Protein AF-A0A538K4A0-F1 (afdb_monomer)

Foldseek 3Di:
DDDDPPPDPPDQDPVNLQVLFQWKFKWFWADAQDDPDPVDHGGQQKTWTQGCGTPHYDCVVPDSHRPIFIDGDPDRPPHDGGDIDMDRHNDTPDDDD

Secondary structure (DSSP, 8-state):
----------PPPHHHHHHH-SEEEEEEEEEES--S-TTS---TTEEEEEEEEEEE--GGG---TT-EEEEE-SSTTSS-TT-EEEEEES-------

Solvent-accessible surface area (backbone atoms only — not comparable to full-atom values): 5946 Å² total; per-residue (Å²): 140,83,83,80,81,76,80,76,77,80,76,81,48,73,69,55,47,57,72,63,29,60,34,29,31,34,28,33,28,68,39,63,38,35,53,89,40,93,90,45,77,62,40,70,42,23,29,27,30,33,28,71,38,76,78,38,66,59,76,90,69,58,88,54,58,71,40,75,42,42,43,79,48,97,58,64,86,78,64,52,62,72,42,71,47,78,45,73,28,67,70,79,73,76,71,85,132

pLDDT: mean 83.1, std 16.45, range [36.81, 97.81]

Sequence (97 aa):
MSTRRTRASTAETIDDLVRASSLIFTGTVVAVGRSNLRVLEPRENLVLVRVDSGLRVDPSLGDIRGRVLTTETPKVGELPPGTRAVFFTQSWIHAEE

Structure (mmCIF, N/CA/C/O backbone):
data_AF-A0A538K4A0-F1
#
_entry.id   AF-A0A538K4A0-F1
#
loop_
_atom_site.group_PDB
_atom_site.id
_atom_site.type_symbol
_atom_site.label_atom_id
_atom_site.label_alt_id
_atom_site.label_comp_id
_atom_site.label_asym_id
_atom_site.label_entity_id
_atom_site.label_seq_id
_atom_site.pdbx_PDB_ins_code
_atom_site.Cartn_x
_atom_site.Cartn_y
_atom_site.Cartn_z
_atom_site.occupancy
_atom_site.B_iso_or_equiv
_atom_site.auth_seq_id
_atom_site.auth_comp_id
_atom_site.auth_asym_id
_atom_site.auth_atom_id
_atom_site.pdbx_PDB_model_num
ATOM 1 N N . MET A 1 1 ? -2.666 48.373 -9.982 1.00 40.97 1 MET A N 1
ATOM 2 C CA . MET A 1 1 ? -2.949 47.255 -10.910 1.00 40.97 1 MET A CA 1
ATOM 3 C C . MET A 1 1 ? -2.040 46.100 -10.515 1.00 40.97 1 MET A C 1
ATOM 5 O O . MET A 1 1 ? -0.858 46.144 -10.810 1.00 40.97 1 MET A O 1
ATOM 9 N N . SER A 1 2 ? -2.543 45.170 -9.699 1.00 37.69 2 SER A N 1
ATOM 10 C CA . SER A 1 2 ? -1.743 44.087 -9.113 1.00 37.69 2 SER A CA 1
ATOM 11 C C . SER A 1 2 ? -2.041 42.795 -9.865 1.00 37.69 2 SER A C 1
ATOM 13 O O . SER A 1 2 ? -3.145 42.259 -9.774 1.00 37.69 2 SER A O 1
ATOM 15 N N . THR A 1 3 ? -1.089 42.334 -10.671 1.00 44.59 3 THR A N 1
ATOM 16 C CA . THR A 1 3 ? -1.214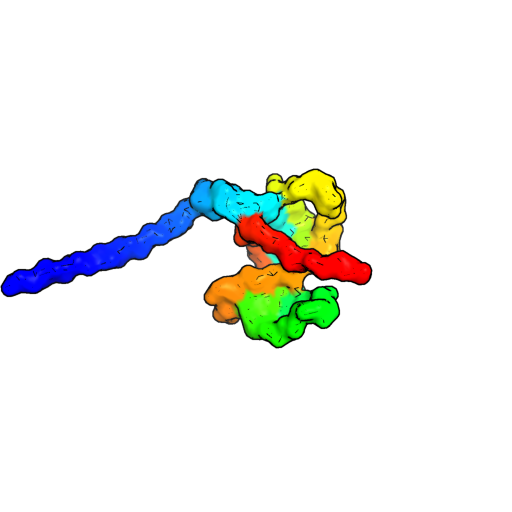 41.103 -11.452 1.00 44.59 3 THR A CA 1
ATOM 17 C C . THR A 1 3 ? -1.002 39.919 -10.511 1.00 44.59 3 THR A C 1
ATOM 19 O O . THR A 1 3 ? 0.127 39.599 -10.137 1.00 44.59 3 THR A O 1
ATOM 22 N N . ARG A 1 4 ? -2.093 39.268 -10.088 1.00 47.56 4 ARG A N 1
ATOM 23 C CA . ARG A 1 4 ? -2.029 37.980 -9.385 1.00 47.56 4 ARG A CA 1
ATOM 24 C C . ARG A 1 4 ? -1.380 36.955 -10.317 1.00 47.56 4 ARG A C 1
ATOM 26 O O . ARG A 1 4 ? -1.986 36.526 -11.291 1.00 47.56 4 ARG A O 1
ATOM 33 N N . ARG A 1 5 ? -0.148 36.550 -10.004 1.00 50.28 5 ARG A N 1
ATOM 34 C CA . ARG A 1 5 ? 0.443 35.311 -10.519 1.00 50.28 5 ARG A CA 1
ATOM 35 C C . ARG A 1 5 ? -0.322 34.142 -9.900 1.00 50.28 5 ARG A C 1
ATOM 37 O O . ARG A 1 5 ? -0.091 33.789 -8.747 1.00 50.28 5 ARG A O 1
ATOM 44 N N . THR A 1 6 ? -1.261 33.576 -10.645 1.00 50.94 6 THR A N 1
ATOM 45 C CA . THR A 1 6 ? -1.901 32.304 -10.304 1.00 50.94 6 THR A CA 1
ATOM 46 C C . THR A 1 6 ? -0.814 31.226 -10.265 1.00 50.94 6 THR A C 1
ATOM 48 O O . THR A 1 6 ? -0.207 30.932 -11.292 1.00 50.94 6 THR A O 1
ATOM 51 N N . ARG A 1 7 ? -0.515 30.662 -9.085 1.00 44.59 7 ARG A N 1
ATOM 52 C CA . ARG A 1 7 ? 0.264 29.417 -8.976 1.00 44.59 7 ARG A CA 1
ATOM 53 C C . ARG A 1 7 ? -0.560 28.319 -9.648 1.00 44.59 7 ARG A C 1
ATOM 55 O O . ARG A 1 7 ? -1.544 27.868 -9.074 1.00 44.59 7 ARG A O 1
ATOM 62 N N . ALA A 1 8 ? -0.189 27.922 -10.860 1.00 47.03 8 ALA A N 1
ATOM 63 C CA . ALA A 1 8 ? -0.660 26.670 -11.429 1.00 47.03 8 ALA A CA 1
ATOM 64 C C . ALA A 1 8 ? -0.032 25.534 -10.606 1.00 47.03 8 ALA A C 1
ATOM 66 O O . ALA A 1 8 ? 1.186 25.373 -10.602 1.00 47.03 8 ALA A O 1
ATOM 67 N N . SER A 1 9 ? -0.840 24.802 -9.843 1.00 50.31 9 SER A N 1
ATOM 68 C CA . SER A 1 9 ? -0.436 23.525 -9.260 1.00 50.31 9 SER A CA 1
ATOM 69 C C . SER A 1 9 ? -0.341 22.514 -10.400 1.00 50.31 9 SER A C 1
ATOM 71 O O . SER A 1 9 ? -1.371 22.118 -10.946 1.00 50.31 9 SER A O 1
ATOM 73 N N . THR A 1 10 ? 0.870 22.141 -10.810 1.00 53.72 10 THR A N 1
ATOM 74 C CA . THR A 1 10 ? 1.076 21.061 -11.780 1.00 53.72 10 THR A CA 1
ATOM 75 C C . THR A 1 10 ? 0.511 19.777 -11.182 1.00 53.72 10 THR A C 1
ATOM 77 O O . THR A 1 10 ? 1.058 19.260 -10.213 1.00 53.72 10 THR A O 1
ATOM 80 N N . ALA A 1 11 ? -0.618 19.299 -11.704 1.00 64.44 11 ALA A N 1
ATOM 81 C CA . ALA A 1 11 ? -1.093 17.960 -11.392 1.00 64.44 11 ALA A CA 1
ATOM 82 C C . ALA A 1 11 ? -0.065 16.968 -11.952 1.00 64.44 11 ALA A C 1
ATOM 84 O O . ALA A 1 11 ? 0.228 17.013 -13.147 1.00 64.44 11 ALA A O 1
ATOM 85 N N . GLU A 1 12 ? 0.518 16.131 -11.095 1.00 76.81 12 GLU A N 1
ATOM 86 C CA . GLU A 1 12 ? 1.426 15.069 -11.534 1.00 76.81 12 GLU A CA 1
ATOM 87 C C . GLU A 1 12 ? 0.688 14.134 -12.494 1.00 7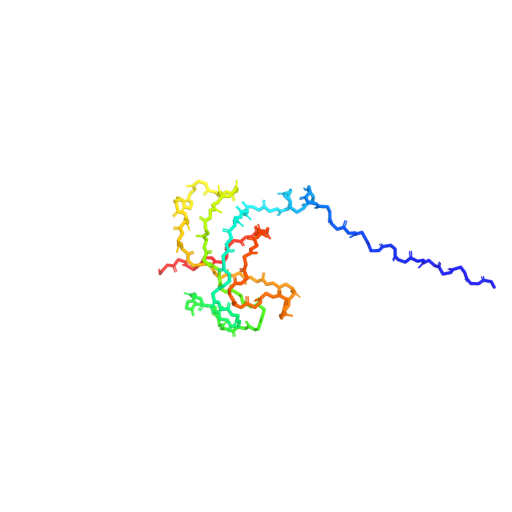6.81 12 GLU A C 1
ATOM 89 O O . GLU A 1 12 ? -0.436 13.698 -12.225 1.00 76.81 12 GLU A O 1
ATOM 94 N N . THR A 1 13 ? 1.307 13.840 -13.635 1.00 90.62 13 THR A N 1
ATOM 95 C CA . THR A 1 13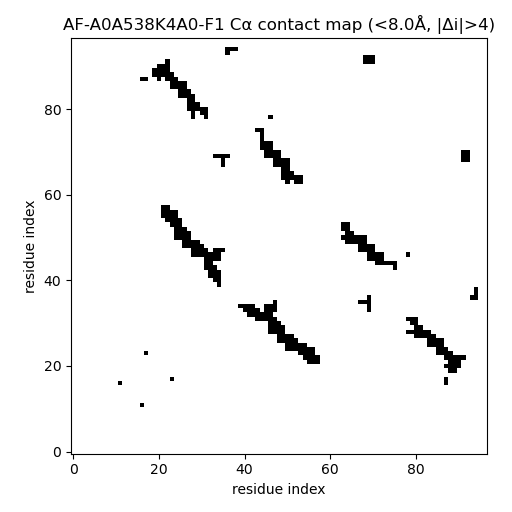 ? 0.759 12.859 -14.574 1.00 90.62 13 THR A CA 1
ATOM 96 C C . THR A 1 13 ? 1.094 11.442 -14.106 1.00 90.62 13 THR A C 1
ATOM 98 O O . THR A 1 13 ? 2.044 11.228 -13.354 1.00 90.62 13 THR A O 1
ATOM 101 N N . ILE A 1 14 ? 0.348 10.438 -14.579 1.00 89.44 14 ILE A N 1
ATOM 102 C CA . ILE A 1 14 ? 0.670 9.025 -14.299 1.00 89.44 14 ILE A CA 1
ATOM 103 C C . ILE A 1 14 ? 2.097 8.693 -14.763 1.00 89.44 14 ILE A C 1
ATOM 105 O O . ILE A 1 14 ? 2.826 7.993 -14.067 1.00 89.44 14 ILE A O 1
ATOM 109 N N . ASP A 1 15 ? 2.518 9.246 -15.898 1.00 92.19 15 ASP A N 1
ATOM 110 C CA . ASP A 1 15 ? 3.870 9.097 -16.434 1.00 92.19 15 ASP A CA 1
ATOM 111 C C . ASP A 1 15 ? 4.951 9.629 -15.481 1.00 92.19 15 ASP A C 1
ATOM 113 O O . ASP A 1 15 ? 6.008 9.009 -15.336 1.00 92.19 15 ASP A O 1
ATOM 117 N N . ASP A 1 16 ? 4.691 10.755 -14.810 1.00 93.25 16 ASP A N 1
ATOM 118 C CA . ASP A 1 16 ? 5.599 11.305 -13.798 1.00 93.25 16 ASP A CA 1
ATOM 119 C C . ASP A 1 16 ? 5.706 10.367 -12.591 1.00 93.25 16 ASP A C 1
ATOM 121 O O . ASP A 1 16 ? 6.815 10.051 -12.151 1.00 93.25 16 ASP A O 1
ATOM 125 N N . LEU A 1 17 ? 4.571 9.840 -12.118 1.00 91.50 17 LEU A N 1
ATOM 126 C CA . LEU A 1 17 ? 4.525 8.887 -11.005 1.00 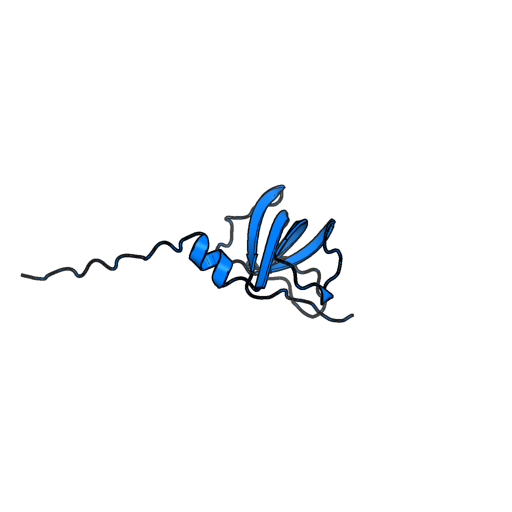91.50 17 LEU A CA 1
ATOM 127 C C . LEU A 1 17 ? 5.262 7.582 -11.335 1.00 91.50 17 LEU A C 1
ATOM 129 O O . LEU A 1 17 ? 6.000 7.060 -10.496 1.00 91.50 17 LEU A O 1
ATOM 133 N N . VAL A 1 18 ? 5.110 7.063 -12.558 1.00 92.94 18 VAL A N 1
ATOM 134 C CA . VAL A 1 18 ? 5.820 5.859 -13.018 1.00 92.94 18 VAL A CA 1
ATOM 135 C C . VAL A 1 18 ? 7.329 6.090 -13.031 1.00 92.94 18 VAL A C 1
ATOM 137 O O . VAL A 1 18 ? 8.074 5.238 -12.549 1.00 92.94 18 VAL A O 1
ATOM 140 N N . ARG A 1 19 ? 7.792 7.233 -13.556 1.00 91.56 19 ARG A N 1
ATOM 141 C CA . ARG A 1 19 ? 9.227 7.561 -13.615 1.00 91.56 19 ARG A CA 1
ATOM 142 C C . ARG A 1 19 ? 9.849 7.750 -12.235 1.00 91.56 19 ARG A C 1
ATOM 144 O O . ARG A 1 19 ? 10.997 7.361 -12.042 1.00 91.56 19 ARG A O 1
ATOM 151 N N . ALA A 1 20 ? 9.110 8.337 -11.297 1.00 90.75 20 ALA A N 1
ATOM 152 C CA . ALA A 1 20 ? 9.586 8.580 -9.938 1.00 90.75 20 ALA A CA 1
ATOM 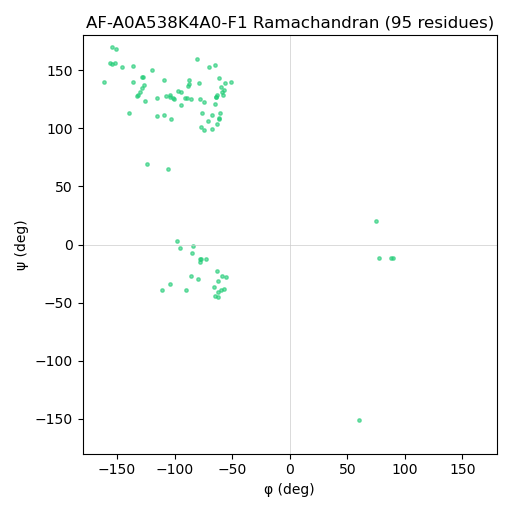153 C C . ALA A 1 20 ? 9.568 7.326 -9.043 1.00 90.75 20 ALA A C 1
ATOM 155 O O . ALA A 1 20 ? 10.177 7.333 -7.975 1.00 90.75 20 ALA A O 1
ATOM 156 N N . SER A 1 21 ? 8.873 6.259 -9.451 1.00 91.44 21 SER A N 1
ATOM 157 C CA . SER A 1 21 ? 8.680 5.066 -8.624 1.00 91.44 21 SER A CA 1
ATOM 158 C C . SER A 1 21 ? 9.716 3.981 -8.906 1.00 91.44 21 SER A C 1
ATOM 160 O O . SER A 1 21 ? 9.911 3.553 -10.045 1.00 91.44 21 SER A O 1
ATOM 162 N N . SER A 1 22 ? 10.322 3.455 -7.845 1.00 88.44 22 SER A N 1
ATOM 163 C CA . SER A 1 22 ? 11.134 2.235 -7.915 1.00 88.44 22 SER A CA 1
ATOM 164 C C . SER A 1 22 ? 10.275 0.975 -7.774 1.00 88.44 22 SER A C 1
ATOM 166 O O . SER A 1 22 ? 10.604 -0.057 -8.357 1.00 88.44 22 SER A O 1
ATOM 168 N N . LEU A 1 23 ? 9.135 1.085 -7.082 1.00 90.88 23 LEU A N 1
ATOM 169 C CA . LEU A 1 23 ? 8.187 0.007 -6.831 1.00 90.88 23 LEU A CA 1
ATOM 170 C C . LEU A 1 23 ? 6.756 0.481 -7.133 1.00 90.88 23 LEU A C 1
ATOM 172 O O . LEU A 1 23 ? 6.302 1.509 -6.625 1.00 90.88 23 LEU A O 1
ATOM 176 N N . ILE A 1 24 ? 6.045 -0.293 -7.955 1.00 94.06 24 ILE A N 1
ATOM 177 C CA . ILE A 1 24 ? 4.646 -0.068 -8.329 1.00 94.06 24 ILE A CA 1
ATOM 178 C C . ILE A 1 24 ? 3.882 -1.379 -8.177 1.00 94.06 24 ILE A C 1
ATOM 180 O O . ILE A 1 24 ? 4.286 -2.410 -8.721 1.00 94.06 24 ILE A O 1
ATOM 184 N N . PHE A 1 25 ? 2.758 -1.350 -7.470 1.00 95.00 25 PHE A N 1
ATOM 185 C CA . PHE A 1 25 ? 1.936 -2.535 -7.242 1.00 95.00 25 PHE A CA 1
ATOM 186 C C . PHE A 1 25 ? 0.466 -2.175 -7.039 1.00 95.00 25 PHE A C 1
ATOM 188 O O . PHE A 1 25 ? 0.122 -1.071 -6.623 1.00 95.00 25 PHE A O 1
ATOM 195 N N . THR A 1 26 ? -0.418 -3.130 -7.308 1.00 96.75 26 THR A N 1
ATOM 196 C CA . THR A 1 26 ? -1.805 -3.076 -6.840 1.00 96.75 26 THR A CA 1
ATOM 197 C C . THR A 1 26 ? -1.883 -3.687 -5.452 1.00 96.75 26 THR A C 1
ATOM 199 O O . THR A 1 26 ? -1.290 -4.746 -5.217 1.00 96.75 26 THR A O 1
ATOM 202 N N . GLY A 1 27 ? -2.645 -3.081 -4.550 1.00 96.69 27 GLY A N 1
ATOM 203 C CA . GLY A 1 27 ? -2.792 -3.597 -3.195 1.00 96.69 27 GLY A CA 1
ATOM 204 C C . GLY A 1 27 ? -4.097 -3.202 -2.526 1.00 96.69 27 GLY A C 1
ATOM 205 O O . GLY A 1 27 ? -4.851 -2.369 -3.029 1.00 96.69 27 GLY A O 1
ATOM 206 N N . THR A 1 28 ? -4.340 -3.823 -1.377 1.00 97.81 28 THR A N 1
ATOM 207 C CA . THR A 1 28 ? -5.472 -3.532 -0.498 1.00 97.81 28 THR A CA 1
ATOM 208 C C . THR A 1 28 ? -4.956 -2.991 0.831 1.00 97.81 28 THR A C 1
ATOM 210 O O . THR A 1 28 ? -4.146 -3.647 1.489 1.00 97.81 28 THR A O 1
ATOM 213 N N . VAL A 1 29 ? -5.435 -1.822 1.253 1.00 96.00 29 VAL A N 1
ATOM 214 C CA . VAL A 1 29 ? -5.120 -1.261 2.573 1.00 96.00 29 VAL A CA 1
ATOM 215 C C . VAL A 1 29 ? -5.691 -2.171 3.656 1.00 96.00 29 VAL A C 1
ATOM 217 O O . VAL A 1 29 ? -6.883 -2.476 3.644 1.00 96.00 29 VAL A O 1
ATOM 220 N N . VAL A 1 30 ? -4.859 -2.593 4.607 1.00 96.62 30 VAL A N 1
ATOM 221 C CA . VAL A 1 30 ? -5.281 -3.432 5.740 1.00 96.62 30 VAL A CA 1
ATOM 222 C C . VAL A 1 30 ? -5.394 -2.639 7.039 1.00 96.62 30 VAL A C 1
ATOM 224 O O . VAL A 1 30 ? -6.277 -2.921 7.843 1.00 96.62 30 VAL A O 1
ATOM 227 N N . ALA A 1 31 ? -4.540 -1.633 7.243 1.00 94.38 31 ALA A N 1
ATOM 228 C CA . ALA A 1 31 ? -4.573 -0.775 8.424 1.00 94.38 31 ALA A CA 1
ATOM 229 C C . ALA A 1 31 ? -3.929 0.588 8.144 1.00 94.38 31 ALA A C 1
ATOM 231 O O . ALA A 1 31 ? -3.067 0.707 7.278 1.00 94.38 31 ALA A O 1
ATOM 232 N N . VAL A 1 32 ? -4.318 1.590 8.928 1.00 93.50 32 VAL A N 1
ATOM 233 C CA . VAL A 1 32 ? -3.739 2.942 8.940 1.00 93.50 32 VAL A CA 1
ATOM 234 C C . VAL A 1 32 ? -3.182 3.207 10.336 1.00 93.50 32 VAL A C 1
ATOM 236 O O . VAL A 1 32 ? -3.684 2.653 11.319 1.00 93.50 32 VAL A O 1
ATOM 239 N N . GLY A 1 33 ? -2.139 4.022 10.442 1.00 91.44 33 GLY A N 1
ATOM 240 C CA . GLY A 1 33 ? -1.528 4.351 11.723 1.00 91.44 33 GLY A CA 1
ATOM 241 C C . GLY A 1 33 ? -0.680 3.219 12.299 1.00 91.44 33 GLY A C 1
ATOM 242 O O . GLY A 1 33 ? -0.511 3.154 13.514 1.00 91.44 33 GLY A O 1
ATOM 243 N N . ARG A 1 34 ? -0.239 2.256 11.477 1.00 89.81 34 ARG A N 1
ATOM 244 C CA . ARG A 1 34 ? 0.425 1.016 11.916 1.00 89.81 34 ARG A CA 1
ATOM 245 C C . ARG A 1 34 ? 1.642 0.693 11.053 1.00 89.81 34 ARG A C 1
ATOM 247 O O . ARG A 1 34 ? 1.683 1.037 9.879 1.00 89.81 34 ARG A O 1
ATOM 254 N N . SER A 1 35 ? 2.588 -0.024 11.653 1.00 89.44 35 SER A N 1
ATOM 255 C CA . SER A 1 35 ? 3.799 -0.551 11.024 1.00 89.44 35 SER A CA 1
ATOM 256 C C . SER A 1 35 ? 3.907 -2.048 11.320 1.00 89.44 35 SER A C 1
ATOM 258 O O . SER A 1 35 ? 3.526 -2.490 12.406 1.00 89.44 35 SER A O 1
ATOM 260 N N . ASN A 1 36 ? 4.414 -2.827 10.365 1.00 86.31 36 ASN A N 1
ATOM 261 C CA . ASN A 1 36 ? 4.799 -4.227 10.569 1.00 86.31 36 ASN A CA 1
ATOM 262 C C . ASN A 1 36 ? 6.306 -4.396 10.818 1.00 86.31 36 ASN A C 1
ATOM 264 O O . ASN A 1 36 ? 6.781 -5.519 10.969 1.00 86.31 36 ASN A O 1
ATOM 268 N N . LEU A 1 37 ? 7.045 -3.289 10.879 1.00 85.94 37 LEU A N 1
ATOM 269 C CA . LEU A 1 37 ? 8.476 -3.258 11.142 1.00 85.94 37 LEU A CA 1
ATOM 270 C C . LEU A 1 37 ? 8.706 -2.876 12.601 1.00 85.94 37 LEU A C 1
ATOM 272 O O . LEU A 1 37 ? 8.240 -1.828 13.044 1.00 85.94 37 LEU A O 1
ATOM 276 N N . ARG A 1 38 ? 9.470 -3.688 13.339 1.00 84.00 38 ARG A N 1
ATOM 277 C CA . ARG A 1 38 ? 9.767 -3.427 14.762 1.00 84.00 38 ARG A CA 1
ATOM 278 C C . ARG A 1 38 ? 10.541 -2.129 14.986 1.00 84.00 38 ARG A C 1
ATOM 280 O O . ARG A 1 38 ? 10.370 -1.490 16.015 1.00 84.00 38 ARG A O 1
ATOM 287 N N . VAL A 1 39 ? 11.378 -1.758 14.022 1.00 83.50 39 VAL A N 1
ATOM 288 C CA . VAL A 1 39 ? 12.231 -0.561 14.071 1.00 83.50 39 VAL A CA 1
ATOM 289 C C . VAL A 1 39 ? 11.480 0.734 13.764 1.00 83.50 39 VAL A C 1
ATOM 291 O O . VAL A 1 39 ? 12.024 1.814 13.974 1.00 83.50 39 VAL A O 1
ATOM 294 N N . LEU A 1 40 ? 10.247 0.644 13.251 1.00 84.62 40 LEU A N 1
ATOM 295 C CA . LEU A 1 40 ? 9.455 1.804 12.869 1.00 84.62 40 LEU A CA 1
ATOM 296 C C . LEU A 1 40 ? 8.211 1.901 13.746 1.00 84.62 40 LEU A C 1
ATOM 298 O O . LEU A 1 40 ? 7.285 1.096 13.633 1.00 84.62 40 LEU A O 1
ATOM 302 N N . GLU A 1 41 ? 8.190 2.922 14.599 1.00 89.56 41 GLU A N 1
ATOM 303 C CA . GLU A 1 41 ? 7.048 3.213 15.458 1.00 89.56 41 GLU A CA 1
ATOM 304 C C . GLU A 1 41 ? 5.785 3.530 14.634 1.00 89.56 41 GLU A C 1
ATOM 306 O O . GLU A 1 41 ? 5.871 4.198 13.600 1.00 89.56 41 GLU A O 1
ATOM 311 N N . PRO A 1 42 ? 4.596 3.098 15.089 1.00 91.06 42 PRO A N 1
ATOM 312 C CA . PRO A 1 42 ? 3.326 3.468 14.470 1.00 91.06 42 PRO A CA 1
ATOM 313 C C . PRO A 1 42 ? 3.120 4.992 14.416 1.00 91.06 42 PRO A C 1
ATOM 315 O O . PRO A 1 42 ? 3.300 5.681 15.418 1.00 91.06 42 PRO A O 1
ATOM 318 N N . ARG A 1 43 ? 2.707 5.520 13.256 1.00 91.25 43 ARG A N 1
ATOM 319 C CA . ARG A 1 43 ? 2.398 6.947 13.028 1.00 91.25 43 ARG A CA 1
ATOM 320 C C . ARG A 1 43 ? 1.253 7.083 12.037 1.00 91.25 43 ARG A C 1
ATOM 322 O O . ARG A 1 43 ? 1.076 6.211 11.192 1.00 91.25 43 ARG A O 1
ATOM 329 N N . GLU A 1 44 ? 0.494 8.172 12.117 1.00 90.19 44 GLU A N 1
ATOM 330 C CA . GLU A 1 44 ? -0.748 8.379 11.348 1.00 90.19 44 GLU A CA 1
ATOM 331 C C . GLU A 1 44 ? -0.567 8.329 9.824 1.00 90.19 44 GLU A C 1
ATOM 333 O O . GLU A 1 44 ? -1.486 7.945 9.104 1.00 90.19 44 GLU A O 1
ATOM 338 N N . ASN A 1 45 ? 0.624 8.669 9.332 1.00 90.56 45 ASN A N 1
ATOM 339 C CA . ASN A 1 45 ? 0.972 8.625 7.915 1.00 90.56 45 ASN A CA 1
ATOM 340 C C . ASN A 1 45 ? 1.425 7.239 7.429 1.00 90.56 45 ASN A C 1
ATOM 342 O O . ASN A 1 45 ? 1.711 7.091 6.242 1.00 90.56 45 ASN A O 1
ATOM 346 N N . LEU A 1 46 ? 1.495 6.236 8.309 1.00 92.38 46 LEU A N 1
ATOM 347 C CA . LEU A 1 46 ? 1.811 4.863 7.934 1.00 92.38 46 LEU A CA 1
ATOM 348 C C . LEU A 1 46 ? 0.554 4.094 7.559 1.00 92.38 46 LEU A C 1
ATOM 350 O O . LEU A 1 46 ? -0.469 4.134 8.244 1.00 92.38 46 LEU A O 1
ATOM 354 N N . VAL A 1 47 ? 0.666 3.336 6.480 1.00 93.38 47 VAL A N 1
ATOM 355 C CA . VAL A 1 47 ? -0.389 2.479 5.960 1.00 93.38 47 VAL A CA 1
ATOM 356 C C . VAL A 1 47 ? 0.196 1.097 5.732 1.00 93.38 47 VAL A C 1
ATOM 358 O O . VAL A 1 47 ? 1.252 0.950 5.119 1.00 93.38 47 VAL A O 1
ATOM 361 N N . LEU A 1 48 ? -0.503 0.080 6.222 1.00 93.75 48 LEU A N 1
ATOM 362 C CA . LEU A 1 48 ? -0.220 -1.306 5.892 1.00 93.75 48 LEU A CA 1
ATOM 363 C C . LEU A 1 48 ? -1.022 -1.691 4.655 1.00 93.75 48 LEU A C 1
ATOM 365 O O . LEU A 1 48 ? -2.248 -1.556 4.641 1.00 93.75 48 LEU A O 1
ATOM 369 N N . VAL A 1 49 ? -0.343 -2.212 3.638 1.00 95.00 49 VAL A N 1
ATOM 370 C CA . VAL A 1 49 ? -0.955 -2.609 2.367 1.00 95.00 49 VAL A CA 1
ATOM 371 C C . VAL A 1 49 ? -0.604 -4.057 2.064 1.00 95.00 49 VAL A C 1
ATOM 373 O O . VAL A 1 49 ? 0.570 -4.411 1.985 1.00 95.00 49 VAL A O 1
ATOM 376 N N . ARG A 1 50 ? -1.615 -4.905 1.865 1.00 96.12 50 ARG A N 1
ATOM 377 C CA . ARG A 1 50 ? -1.413 -6.241 1.299 1.00 96.12 50 ARG A CA 1
ATOM 378 C C . ARG A 1 50 ? -1.240 -6.113 -0.209 1.00 96.12 50 ARG A C 1
ATOM 380 O O . ARG A 1 50 ? -2.117 -5.566 -0.878 1.00 96.12 50 ARG A O 1
ATOM 387 N N . VAL A 1 51 ? -0.150 -6.646 -0.743 1.00 95.50 51 VAL A N 1
ATOM 388 C CA . VAL A 1 51 ? 0.121 -6.643 -2.183 1.00 95.50 51 VAL A CA 1
ATOM 389 C C . VAL A 1 51 ? -0.771 -7.666 -2.881 1.00 95.50 51 VAL A C 1
ATOM 391 O O . VAL A 1 51 ? -0.723 -8.857 -2.574 1.00 95.50 51 VAL A O 1
ATOM 394 N N . ASP A 1 52 ? -1.556 -7.211 -3.854 1.00 96.75 52 ASP A N 1
ATOM 395 C CA . ASP A 1 52 ? -2.381 -8.075 -4.700 1.00 96.75 52 ASP A CA 1
ATOM 396 C C . ASP A 1 52 ? -1.596 -8.520 -5.957 1.00 96.75 52 ASP A C 1
ATOM 398 O O . ASP A 1 52 ? -1.689 -9.681 -6.357 1.00 96.75 52 ASP A O 1
ATOM 402 N N . SER A 1 53 ? -0.796 -7.620 -6.552 1.00 95.19 53 SER A N 1
ATOM 403 C CA . SER A 1 53 ? 0.082 -7.893 -7.706 1.00 95.19 53 SER A CA 1
ATOM 404 C C . SER A 1 53 ? 1.170 -6.828 -7.855 1.00 95.19 53 SER A C 1
ATOM 406 O O . SER A 1 53 ? 0.885 -5.638 -7.723 1.00 95.19 53 SER A O 1
ATOM 408 N N . GLY A 1 54 ? 2.395 -7.235 -8.195 1.00 92.81 54 GLY A N 1
ATOM 409 C CA . GLY A 1 54 ? 3.465 -6.320 -8.605 1.00 92.81 54 GLY A CA 1
ATOM 410 C C . GLY A 1 54 ? 3.304 -5.879 -10.063 1.00 92.81 54 GLY A C 1
ATOM 411 O O . GLY A 1 54 ? 2.949 -6.692 -10.912 1.00 92.81 54 GLY A O 1
ATOM 412 N N . LEU A 1 55 ? 3.550 -4.598 -10.348 1.00 93.12 55 LEU A N 1
ATOM 413 C CA . LEU A 1 55 ? 3.587 -4.031 -11.707 1.00 93.12 55 LEU A CA 1
ATOM 414 C C . LEU A 1 55 ? 5.014 -3.629 -12.105 1.00 93.12 55 LEU A C 1
ATOM 416 O O . LEU A 1 55 ? 5.436 -3.851 -13.235 1.00 93.12 55 LEU A O 1
ATOM 420 N N . ARG A 1 56 ? 5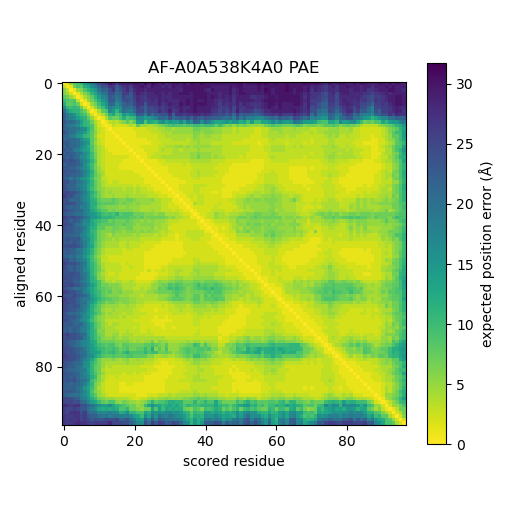.769 -3.072 -11.155 1.00 91.50 56 ARG A N 1
ATOM 421 C CA . ARG A 1 56 ? 7.206 -2.805 -11.247 1.00 91.50 56 ARG A CA 1
ATOM 422 C C . ARG A 1 56 ? 7.811 -3.162 -9.901 1.00 91.50 56 ARG A C 1
ATOM 424 O O . ARG A 1 56 ? 7.485 -2.515 -8.916 1.00 91.50 56 ARG A O 1
ATOM 431 N N . VAL A 1 57 ? 8.642 -4.190 -9.849 1.00 86.44 57 VAL A N 1
ATOM 432 C CA . VAL A 1 57 ? 9.250 -4.680 -8.607 1.00 86.44 57 VAL A CA 1
ATOM 433 C C . VAL A 1 57 ? 10.715 -4.962 -8.894 1.00 86.44 57 VAL A C 1
ATOM 435 O O . VAL A 1 57 ? 11.035 -5.476 -9.967 1.00 86.44 57 VAL A O 1
ATOM 438 N N . ASP A 1 58 ? 11.594 -4.615 -7.958 1.00 80.06 58 ASP A N 1
ATOM 439 C CA . ASP A 1 58 ? 12.991 -5.020 -8.053 1.00 80.06 58 ASP A CA 1
ATOM 440 C C . ASP A 1 58 ? 13.083 -6.560 -7.977 1.00 80.06 58 ASP A C 1
ATOM 442 O O . ASP A 1 58 ? 12.538 -7.146 -7.035 1.00 80.06 58 ASP A O 1
ATOM 446 N N . PRO A 1 59 ? 13.745 -7.236 -8.937 1.00 81.62 59 PRO A N 1
ATOM 447 C CA . PRO A 1 59 ? 13.855 -8.694 -8.942 1.00 81.62 59 PRO A CA 1
ATOM 448 C C . PRO A 1 59 ? 14.442 -9.288 -7.653 1.00 81.62 59 PRO A C 1
ATOM 450 O O . PRO A 1 59 ? 14.106 -10.420 -7.306 1.00 81.62 59 PRO A O 1
ATOM 453 N N . SER A 1 60 ? 15.284 -8.541 -6.929 1.00 81.06 60 SER A N 1
ATOM 454 C CA . SER A 1 60 ? 15.870 -8.974 -5.652 1.00 81.06 60 SER A CA 1
ATOM 455 C C . SER A 1 60 ? 14.833 -9.197 -4.548 1.00 81.06 60 SER A C 1
ATOM 457 O O . SER A 1 60 ? 15.076 -9.980 -3.632 1.00 81.06 60 SER A O 1
ATOM 459 N N . LEU A 1 61 ? 13.654 -8.576 -4.649 1.00 76.31 61 LEU A N 1
ATOM 460 C CA . LEU A 1 61 ? 12.567 -8.731 -3.676 1.00 76.31 61 LEU A CA 1
ATOM 461 C C . LEU A 1 61 ? 11.800 -10.053 -3.844 1.00 76.31 61 LEU A C 1
ATOM 463 O O . LEU A 1 61 ? 11.022 -10.439 -2.963 1.00 76.31 61 LEU A O 1
ATOM 467 N N . GLY A 1 62 ? 12.016 -10.756 -4.960 1.00 84.19 62 GLY A N 1
ATOM 468 C CA . GLY A 1 62 ? 11.290 -11.971 -5.307 1.00 84.19 62 GLY A CA 1
ATOM 469 C C . GLY A 1 62 ? 9.781 -11.739 -5.431 1.00 84.19 62 GLY A C 1
ATOM 470 O O . GLY A 1 62 ? 9.321 -10.646 -5.769 1.00 84.19 62 GLY A O 1
ATOM 471 N N . ASP A 1 63 ? 8.989 -12.779 -5.157 1.00 87.50 63 ASP A N 1
ATOM 472 C CA . ASP A 1 63 ? 7.531 -12.647 -5.156 1.00 87.50 63 ASP A CA 1
ATOM 473 C C . ASP A 1 63 ? 7.046 -11.942 -3.879 1.00 87.50 63 ASP A C 1
ATOM 475 O O . ASP A 1 63 ? 7.156 -12.460 -2.758 1.00 87.50 63 ASP A O 1
ATOM 479 N N . ILE A 1 64 ? 6.510 -10.737 -4.067 1.00 89.00 64 ILE A N 1
ATOM 480 C CA . ILE A 1 64 ? 5.925 -9.904 -3.014 1.00 89.00 64 ILE A CA 1
ATOM 481 C C . ILE A 1 64 ? 4.406 -10.070 -2.896 1.00 89.00 64 ILE A C 1
ATOM 483 O O . ILE A 1 64 ? 3.796 -9.467 -2.012 1.00 89.00 64 ILE A O 1
ATOM 487 N N . ARG A 1 65 ? 3.767 -10.867 -3.760 1.00 93.50 65 ARG A N 1
ATOM 488 C CA . ARG A 1 65 ? 2.318 -11.079 -3.732 1.00 93.50 65 ARG A CA 1
ATOM 489 C C . ARG A 1 65 ? 1.875 -11.661 -2.389 1.00 93.50 65 ARG A C 1
ATOM 491 O O . ARG A 1 65 ? 2.484 -12.575 -1.845 1.00 93.50 65 ARG A O 1
ATOM 498 N N . GLY A 1 66 ? 0.792 -11.117 -1.842 1.00 93.88 66 GLY A N 1
ATOM 499 C CA . GLY A 1 66 ? 0.239 -11.515 -0.548 1.00 93.88 66 GLY A CA 1
ATOM 500 C C . GLY A 1 66 ? 0.996 -10.969 0.666 1.00 93.88 66 GLY A C 1
ATOM 501 O O . GLY A 1 66 ? 0.451 -11.021 1.770 1.00 93.88 66 GLY A O 1
ATOM 502 N N . ARG A 1 67 ? 2.196 -10.397 0.493 1.00 92.12 67 ARG A N 1
ATOM 503 C CA . ARG A 1 67 ? 2.936 -9.759 1.589 1.00 92.12 67 ARG A CA 1
ATOM 504 C C . ARG A 1 67 ? 2.247 -8.470 2.027 1.00 92.12 67 ARG A C 1
ATOM 506 O O . ARG A 1 67 ? 1.567 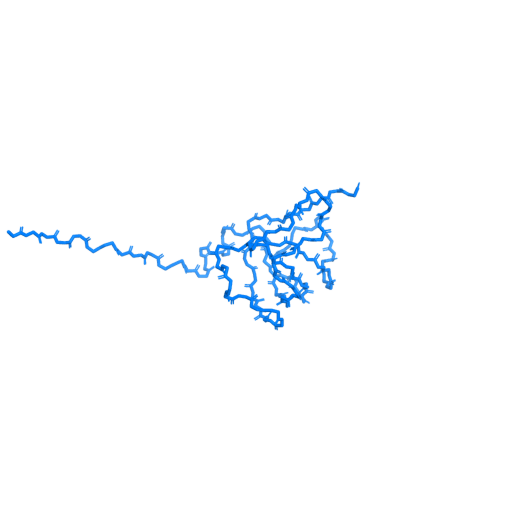-7.812 1.239 1.00 92.12 67 ARG A O 1
ATOM 513 N N . VAL A 1 68 ? 2.444 -8.107 3.291 1.00 93.00 68 VAL A N 1
ATOM 514 C CA . VAL A 1 68 ? 2.006 -6.824 3.848 1.00 93.00 68 VAL A CA 1
ATOM 515 C C . VAL A 1 68 ? 3.206 -5.888 3.902 1.00 93.00 68 VAL A C 1
ATOM 517 O O . VAL A 1 68 ? 4.229 -6.236 4.488 1.00 93.00 68 VAL A O 1
ATOM 520 N N . LEU A 1 69 ? 3.081 -4.712 3.293 1.00 90.38 69 LEU A N 1
ATOM 521 C CA . LEU A 1 69 ? 4.114 -3.679 3.278 1.00 90.38 69 LEU A CA 1
ATOM 522 C C . LEU A 1 69 ? 3.678 -2.499 4.144 1.00 90.38 69 LEU A C 1
ATOM 524 O O . LEU A 1 69 ? 2.508 -2.117 4.112 1.00 90.38 69 LEU A O 1
ATOM 528 N N . THR A 1 70 ? 4.623 -1.910 4.876 1.00 91.69 70 THR A N 1
ATOM 529 C CA . THR A 1 70 ? 4.443 -0.586 5.482 1.00 91.69 70 THR A CA 1
ATOM 530 C C . THR A 1 70 ? 4.829 0.480 4.462 1.00 91.69 70 THR A C 1
ATOM 532 O O . THR A 1 70 ? 5.939 0.460 3.930 1.00 91.69 70 THR A O 1
ATOM 535 N N . THR A 1 71 ? 3.914 1.408 4.194 1.00 89.62 71 THR A N 1
ATOM 536 C CA . THR A 1 71 ? 4.107 2.536 3.275 1.00 89.62 71 THR A CA 1
ATOM 537 C C . THR A 1 71 ? 3.762 3.847 3.963 1.00 89.62 71 THR A C 1
ATOM 539 O O . THR A 1 71 ? 2.796 3.902 4.723 1.00 89.62 71 THR A O 1
ATOM 542 N N . GLU A 1 72 ? 4.497 4.908 3.652 1.00 90.31 72 GLU A N 1
ATOM 543 C CA . GLU A 1 72 ? 4.132 6.269 4.042 1.00 90.31 72 GLU A CA 1
ATOM 544 C C . GLU A 1 72 ? 3.206 6.903 3.001 1.00 90.31 72 GLU A C 1
ATOM 546 O O . GLU A 1 72 ? 3.387 6.717 1.797 1.00 90.31 72 GLU A O 1
ATOM 551 N N . THR A 1 73 ? 2.219 7.674 3.459 1.00 87.25 73 THR A N 1
ATOM 552 C CA . THR A 1 73 ? 1.351 8.473 2.589 1.00 87.25 73 THR A CA 1
ATOM 553 C C . THR A 1 73 ? 1.300 9.930 3.050 1.00 87.25 73 THR A C 1
ATOM 555 O O . THR A 1 73 ? 1.092 10.189 4.237 1.00 87.25 73 THR A O 1
ATOM 558 N N . PRO A 1 74 ? 1.420 10.911 2.135 1.00 84.75 74 PRO A N 1
ATOM 559 C CA . PRO A 1 74 ? 1.172 12.314 2.462 1.00 84.75 74 PRO A CA 1
ATOM 560 C C . PRO A 1 74 ? -0.326 12.618 2.652 1.00 84.75 74 PRO A C 1
ATOM 562 O O . PRO A 1 74 ? -0.684 13.686 3.141 1.00 84.75 74 PRO A O 1
ATOM 565 N N . LYS A 1 75 ? -1.211 11.691 2.264 1.00 79.75 75 LYS A N 1
ATOM 566 C CA . LYS A 1 75 ? -2.670 11.851 2.236 1.00 79.75 75 LYS A CA 1
ATOM 567 C C . LYS A 1 75 ? -3.335 11.086 3.379 1.00 79.75 75 LYS A C 1
ATOM 569 O O . LYS A 1 75 ? -4.047 10.101 3.171 1.00 79.75 75 LYS A O 1
ATOM 574 N N . VAL A 1 76 ? -3.050 11.513 4.607 1.00 78.88 76 VAL A N 1
ATOM 575 C CA . VAL A 1 76 ? -3.630 10.913 5.818 1.00 78.88 76 VAL A CA 1
ATOM 576 C C . VAL A 1 76 ? -5.160 10.993 5.749 1.00 78.88 76 VAL A C 1
ATOM 578 O O . VAL A 1 76 ? -5.721 12.050 5.481 1.00 78.88 76 VAL A O 1
ATOM 581 N N . GLY A 1 77 ? -5.839 9.864 5.969 1.00 78.25 77 GLY A N 1
ATOM 582 C CA . GLY A 1 77 ? -7.305 9.775 5.948 1.00 78.25 77 GLY A CA 1
ATOM 583 C C . GLY A 1 77 ? -7.941 9.490 4.580 1.00 78.25 77 GLY A C 1
ATOM 584 O O . GLY A 1 77 ? -9.110 9.121 4.539 1.00 78.25 77 GLY A O 1
ATOM 585 N N . GLU A 1 78 ? -7.194 9.565 3.472 1.00 85.19 78 GLU A N 1
ATOM 586 C CA . GLU A 1 78 ? -7.725 9.250 2.128 1.00 85.19 78 GLU A CA 1
ATOM 587 C C . GLU A 1 78 ? -7.682 7.748 1.785 1.00 85.19 78 GLU A C 1
ATOM 589 O O . GLU A 1 78 ? -8.219 7.325 0.764 1.00 85.19 78 GLU A O 1
ATOM 594 N N . LEU A 1 79 ? -7.050 6.929 2.631 1.00 90.19 79 LEU A N 1
ATOM 595 C CA . LEU A 1 79 ? -6.823 5.499 2.402 1.00 90.19 79 LEU A CA 1
ATOM 596 C C . LEU A 1 79 ? -7.401 4.644 3.546 1.00 90.19 79 LEU A C 1
ATOM 598 O O . LEU A 1 79 ? -6.636 4.064 4.317 1.00 90.19 79 LEU A O 1
ATOM 602 N N . PRO A 1 80 ? -8.736 4.553 3.709 1.00 92.44 80 PRO A N 1
ATOM 603 C CA . PRO A 1 80 ? -9.328 3.710 4.744 1.00 92.44 80 PRO A CA 1
ATOM 604 C C . PRO A 1 80 ? -9.048 2.212 4.496 1.00 92.44 80 PRO A C 1
ATOM 606 O O . PRO A 1 80 ? -8.867 1.801 3.342 1.00 92.44 80 PRO A O 1
ATOM 609 N N . PRO A 1 81 ? -9.048 1.362 5.544 1.00 95.38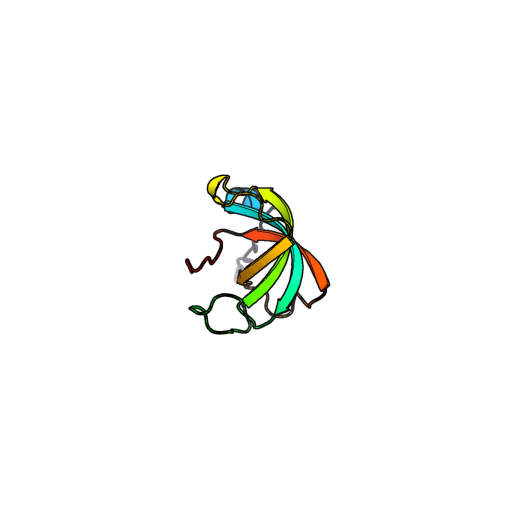 81 PRO A N 1
ATOM 610 C CA . PRO A 1 81 ? -8.951 -0.089 5.386 1.00 95.38 81 PRO A CA 1
ATOM 611 C C . PRO A 1 81 ? -9.975 -0.650 4.390 1.00 95.38 81 PRO A C 1
ATOM 613 O O . PRO A 1 81 ? -11.125 -0.220 4.354 1.00 95.38 81 PRO A O 1
ATOM 616 N N . GLY A 1 82 ? -9.546 -1.610 3.570 1.00 96.56 82 GLY A N 1
ATOM 617 C CA . GLY A 1 82 ? -10.324 -2.181 2.467 1.00 96.56 82 GLY A CA 1
ATOM 618 C C . GLY A 1 82 ? -10.157 -1.455 1.128 1.00 96.56 82 GLY A C 1
ATOM 619 O O . GLY A 1 82 ? -10.540 -2.006 0.095 1.00 96.56 82 GLY A O 1
ATOM 620 N N . THR A 1 83 ? -9.544 -0.266 1.108 1.00 96.06 83 THR A N 1
ATOM 621 C CA . THR A 1 83 ? -9.285 0.474 -0.138 1.00 96.06 83 THR A CA 1
ATOM 622 C C . THR A 1 83 ? -8.344 -0.302 -1.046 1.00 96.06 83 THR A C 1
ATOM 624 O O . THR A 1 83 ? -7.260 -0.707 -0.624 1.00 96.06 83 THR A O 1
ATOM 627 N N . ARG A 1 84 ? -8.741 -0.470 -2.309 1.00 96.50 84 ARG A N 1
ATOM 628 C CA . ARG A 1 84 ? -7.905 -1.046 -3.366 1.00 96.50 84 ARG A CA 1
ATOM 629 C C . ARG A 1 84 ? -7.399 0.056 -4.279 1.00 96.50 84 ARG A C 1
ATOM 631 O O . ARG A 1 84 ? -8.196 0.854 -4.765 1.00 96.50 84 ARG A O 1
ATOM 638 N N . ALA A 1 85 ? -6.093 0.089 -4.513 1.00 95.00 85 ALA A N 1
ATOM 639 C CA . ALA A 1 85 ? -5.456 1.120 -5.323 1.00 95.00 85 ALA A CA 1
ATOM 640 C C . ALA A 1 85 ? -4.187 0.605 -6.015 1.00 95.00 85 ALA A C 1
ATOM 642 O O . ALA A 1 85 ? -3.675 -0.474 -5.699 1.00 95.00 85 ALA A O 1
ATOM 643 N N . VAL A 1 86 ? -3.686 1.410 -6.953 1.00 94.94 86 VAL A N 1
ATOM 644 C CA . VAL A 1 86 ? -2.316 1.309 -7.463 1.00 94.94 86 VAL A CA 1
ATOM 645 C C . VAL A 1 86 ? -1.439 2.215 -6.607 1.00 94.94 86 VAL A C 1
ATOM 647 O O . VAL A 1 86 ? -1.737 3.397 -6.448 1.00 94.94 86 VAL A O 1
ATOM 650 N N . PHE A 1 87 ? -0.369 1.654 -6.061 1.00 93.44 87 PHE A N 1
ATOM 651 C CA . PHE A 1 87 ? 0.584 2.352 -5.214 1.00 93.44 87 PHE A CA 1
ATOM 652 C C . PHE A 1 87 ? 1.854 2.631 -6.010 1.00 93.44 87 PHE A C 1
ATOM 654 O O . PHE A 1 87 ? 2.437 1.719 -6.596 1.00 93.44 87 PHE A O 1
ATOM 661 N N 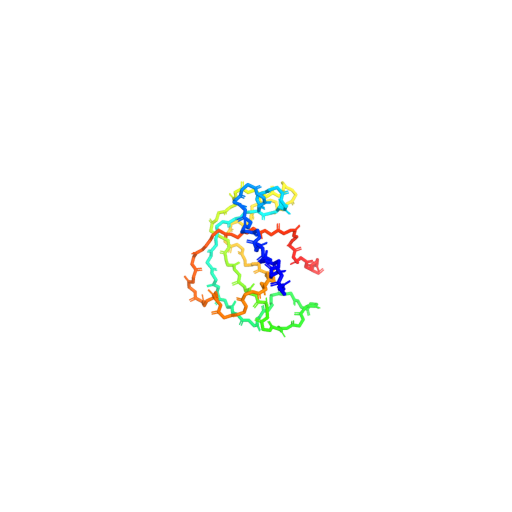. PHE A 1 88 ? 2.261 3.896 -6.015 1.00 93.00 88 PHE A N 1
ATOM 662 C CA . PHE A 1 88 ? 3.480 4.406 -6.634 1.00 93.00 88 PHE A CA 1
ATOM 663 C C . PHE A 1 88 ? 4.438 4.785 -5.508 1.00 93.00 88 PHE A C 1
ATOM 665 O O . PHE A 1 88 ? 4.139 5.691 -4.730 1.00 93.00 88 PHE A O 1
ATOM 672 N N . THR A 1 89 ? 5.539 4.048 -5.359 1.00 89.81 89 THR A N 1
ATOM 673 C CA . THR A 1 89 ? 6.449 4.198 -4.215 1.00 89.81 89 THR A CA 1
ATOM 674 C C . THR A 1 89 ? 7.888 4.410 -4.672 1.00 89.81 89 THR A C 1
ATOM 676 O O . THR A 1 89 ? 8.377 3.754 -5.595 1.00 89.81 89 THR A O 1
ATOM 679 N N . GLN A 1 90 ? 8.571 5.350 -4.017 1.00 84.56 90 GLN A N 1
ATOM 680 C CA . GLN A 1 90 ? 9.981 5.660 -4.280 1.00 84.56 90 GLN A CA 1
ATOM 681 C C . GLN A 1 90 ? 10.927 4.662 -3.614 1.00 84.56 90 GLN A C 1
ATOM 683 O O . GLN A 1 90 ? 12.013 4.394 -4.124 1.00 84.56 90 GLN A O 1
ATOM 688 N N . SER A 1 91 ? 10.512 4.098 -2.486 1.00 70.06 91 SER A N 1
ATOM 689 C CA . SER A 1 91 ? 11.245 3.086 -1.742 1.00 70.06 91 SER A CA 1
ATOM 690 C C . SER A 1 91 ? 10.267 2.252 -0.925 1.00 70.06 91 SER A C 1
ATOM 692 O O . SER A 1 91 ? 9.167 2.697 -0.584 1.00 70.06 91 SER A O 1
ATOM 694 N N . TRP A 1 92 ? 10.672 1.026 -0.611 1.00 68.50 92 TRP A N 1
ATOM 695 C CA . TRP A 1 92 ? 10.007 0.223 0.402 1.00 68.50 92 TRP A CA 1
ATOM 696 C C . TRP A 1 92 ? 10.774 0.377 1.715 1.00 68.50 92 TRP A C 1
ATOM 698 O O . TRP A 1 92 ? 11.997 0.253 1.747 1.00 68.50 92 TRP A O 1
ATOM 708 N N . ILE A 1 93 ? 10.056 0.641 2.806 1.00 65.62 93 ILE A N 1
ATOM 709 C CA . ILE A 1 93 ? 10.602 0.500 4.151 1.00 65.62 93 ILE A CA 1
ATOM 710 C C . ILE A 1 93 ? 10.687 -1.001 4.462 1.00 65.62 93 ILE A C 1
ATOM 712 O O . ILE A 1 93 ? 9.689 -1.633 4.807 1.00 65.62 93 ILE A O 1
ATOM 716 N N . HIS A 1 94 ? 11.872 -1.582 4.302 1.00 61.81 94 HIS A N 1
ATOM 717 C CA . HIS A 1 94 ? 12.176 -2.932 4.766 1.00 61.81 94 HIS A CA 1
ATOM 718 C C . HIS A 1 94 ? 13.092 -2.815 5.985 1.00 61.81 94 HIS A C 1
ATOM 720 O O . HIS A 1 94 ? 14.106 -2.125 5.938 1.00 61.81 94 HIS A O 1
ATOM 726 N N . ALA A 1 95 ? 12.732 -3.473 7.084 1.00 46.38 95 ALA A N 1
ATOM 727 C CA . ALA A 1 95 ? 13.689 -3.797 8.136 1.00 46.38 95 ALA A CA 1
ATOM 728 C C . ALA A 1 95 ? 14.196 -5.209 7.852 1.00 46.38 95 ALA A C 1
ATOM 730 O O . ALA A 1 95 ? 13.363 -6.111 7.743 1.00 46.38 95 ALA A O 1
ATOM 731 N N . GLU A 1 96 ? 15.500 -5.387 7.647 1.00 42.59 96 GLU A N 1
ATOM 732 C CA . GLU A 1 96 ? 16.093 -6.723 7.756 1.00 42.59 96 GLU A CA 1
ATOM 733 C C . GLU A 1 96 ? 15.761 -7.268 9.156 1.00 42.59 96 GLU A C 1
ATOM 735 O O . GLU A 1 96 ? 15.693 -6.494 10.117 1.00 42.59 96 GLU A O 1
ATOM 740 N N . GLU A 1 97 ? 15.415 -8.554 9.225 1.00 36.81 97 GLU A N 1
ATOM 741 C CA . GLU A 1 97 ? 15.003 -9.229 10.464 1.00 36.81 97 GLU A CA 1
ATOM 742 C C . GLU A 1 97 ? 16.101 -9.208 11.536 1.00 36.81 97 GLU A C 1
ATOM 744 O O . GLU A 1 97 ? 17.278 -9.452 11.185 1.00 36.81 97 GLU A O 1
#

Radius of gyration: 16.15 Å; Cα contacts (8 Å, |Δi|>4): 176; chains: 1; bounding box: 26×60×32 Å

Mean predicted aligned error: 8.06 Å

Nearest PDB structures (foldseek):
  8fzj-assembly1_l  TM=4.852E-01  e=4.031E-01  Escherichia coli
  4v5z-assembly1_Al  TM=4.921E-01  e=9.591E-01  Canis lupus familiaris
  8d8l-assembly1_L  TM=5.056E-01  e=1.229E+00  Saccharomyces cerevisiae
  9gr1-assembly1_L  TM=2.682E-01  e=1.479E+00  Escherichia coli BL21(DE3)
  8cgj-assembly1_L  TM=2.647E-01  e=2.748E+00  Escherichia coli BW25113